Protein AF-A0A3B1D5Z5-F1 (afdb_monomer)

InterPro domains:
  IPR036986 RNA-binding S4 domain superfamily [G3DSA:3.10.290.10] (1-47)
  IPR047048 16S/23S rRNA (cytidine-2'-O)-methyltransferase TlyA [PTHR32319] (3-62)

Solvent-accessible surface area (backbone atoms only — not comparable to full-atom values): 4222 Å² total; per-residue (Å²): 137,92,51,70,68,57,51,40,51,35,18,62,67,58,29,25,25,50,71,95,43,70,36,65,57,76,84,62,88,73,64,97,82,58,62,71,46,71,60,85,73,78,65,94,40,101,44,71,66,46,55,52,49,55,50,46,32,63,75,68,71,53,78,87,79,131

Radius of gyration: 16.72 Å; Cα contacts (8 Å, |Δi|>4): 51; chains: 1; bounding box: 43×17×40 Å

Secondary structure (DSSP, 8-state):
---HHHHHHHHHTT-EEETTEEP--TT----TT--EEE-----SSSSHHHHHHHHHHHHTT-----

Organism: NCBI:txid652676

Nearest PDB structures (foldseek):
  7s0s-assembly1_B  TM=6.142E-01  e=1.205E-02  Mycobacterium tuberculosis
  4v5z-assembly1_Ad  TM=7.947E-01  e=9.964E-02  Canis lupus familiaris
  1vio-assembly1_B  TM=8.630E-01  e=2.489E-01  Haemophilus influenzae
  7nhk-assembly1_e  TM=8.032E-01  e=2.865E-01  Enterococcus faecalis
  8uu8-assembly1_d  TM=6.502E-01  e=5.793E-01  Listeria innocua

Structure (mmCIF, N/CA/C/O backbone):
data_AF-A0A3B1D5Z5-F1
#
_entry.id   AF-A0A3B1D5Z5-F1
#
loop_
_atom_site.group_PDB
_atom_site.id
_atom_site.type_symbol
_atom_site.label_atom_id
_atom_site.label_alt_id
_atom_site.label_comp_id
_atom_site.label_asym_id
_atom_site.label_entity_id
_atom_site.label_seq_id
_atom_site.pdbx_PDB_ins_code
_atom_site.Cartn_x
_atom_site.Cartn_y
_atom_site.Cartn_z
_atom_site.occupancy
_atom_site.B_iso_or_equiv
_atom_site.auth_seq_id
_atom_site.auth_comp_id
_atom_site.auth_asym_id
_atom_site.auth_atom_id
_atom_site.pdbx_PDB_model_num
ATOM 1 N N . MET A 1 1 ? 7.072 -7.859 3.592 1.00 58.47 1 MET A N 1
ATOM 2 C CA . MET A 1 1 ? 7.314 -7.296 4.937 1.00 58.47 1 MET A CA 1
ATOM 3 C C . MET A 1 1 ? 5.999 -6.761 5.482 1.00 58.47 1 MET A C 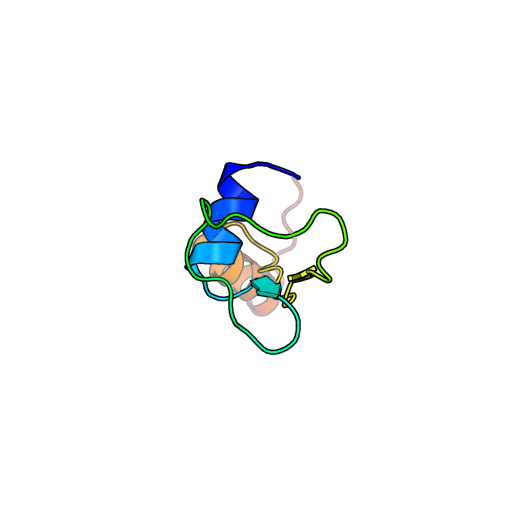1
ATOM 5 O O . MET A 1 1 ? 5.373 -5.934 4.823 1.00 58.47 1 MET A O 1
ATOM 9 N N . VAL A 1 2 ? 5.555 -7.301 6.614 1.00 79.25 2 VAL A N 1
ATOM 10 C CA . VAL A 1 2 ? 4.340 -6.883 7.325 1.00 79.25 2 VAL A CA 1
ATOM 11 C C . VAL A 1 2 ? 4.745 -5.771 8.296 1.00 79.25 2 VAL A C 1
ATOM 13 O O . VAL A 1 2 ? 5.634 -5.991 9.111 1.00 79.25 2 VAL A O 1
ATOM 16 N N . SER A 1 3 ? 4.158 -4.576 8.185 1.00 88.31 3 SER A N 1
ATOM 17 C CA . SER A 1 3 ? 4.423 -3.455 9.101 1.00 88.31 3 SER A CA 1
ATOM 18 C C . SER A 1 3 ? 3.171 -2.608 9.330 1.00 88.31 3 SER A C 1
ATOM 20 O O . SER A 1 3 ? 2.238 -2.629 8.518 1.00 88.31 3 SER A O 1
ATOM 22 N N . ARG A 1 4 ? 3.151 -1.848 10.435 1.00 91.06 4 ARG A N 1
ATOM 23 C CA . ARG A 1 4 ? 2.043 -0.937 10.764 1.00 91.06 4 ARG A CA 1
ATOM 24 C C . ARG A 1 4 ? 1.958 0.213 9.767 1.00 91.06 4 ARG A C 1
ATOM 26 O O . ARG A 1 4 ? 0.861 0.545 9.333 1.00 91.06 4 ARG A O 1
ATOM 33 N N . GLU A 1 5 ? 3.094 0.762 9.347 1.00 89.94 5 GLU A N 1
ATOM 34 C CA . GLU A 1 5 ? 3.161 1.839 8.354 1.00 89.94 5 GLU A CA 1
ATOM 35 C C . GLU A 1 5 ? 2.578 1.386 7.013 1.00 89.94 5 GLU A C 1
ATOM 37 O O . GLU A 1 5 ? 1.807 2.109 6.385 1.00 89.94 5 GLU A O 1
ATOM 42 N N . ARG A 1 6 ? 2.879 0.149 6.591 1.00 86.06 6 ARG A N 1
ATOM 43 C CA . ARG A 1 6 ? 2.311 -0.427 5.369 1.00 86.06 6 ARG A CA 1
ATOM 44 C C . ARG A 1 6 ? 0.795 -0.569 5.478 1.00 86.06 6 ARG A C 1
ATOM 46 O O . ARG A 1 6 ? 0.093 -0.226 4.532 1.00 86.06 6 ARG A O 1
ATOM 53 N N . ALA A 1 7 ? 0.289 -1.054 6.612 1.00 89.94 7 ALA A N 1
ATOM 54 C CA . ALA A 1 7 ? -1.149 -1.165 6.843 1.00 89.94 7 ALA A CA 1
ATOM 55 C C . ALA A 1 7 ? -1.836 0.212 6.804 1.00 89.94 7 ALA A C 1
ATOM 57 O O . ALA A 1 7 ? -2.844 0.370 6.122 1.00 89.94 7 ALA A O 1
ATOM 58 N N . GLN A 1 8 ? -1.255 1.228 7.451 1.00 92.12 8 GLN A N 1
ATOM 59 C CA . GLN A 1 8 ? -1.760 2.604 7.400 1.00 92.12 8 GLN A CA 1
ATOM 60 C C . GLN A 1 8 ? -1.791 3.148 5.969 1.00 92.12 8 GLN A C 1
ATOM 62 O O . GLN A 1 8 ? -2.803 3.709 5.555 1.00 92.12 8 GLN A O 1
ATOM 67 N N . GLY A 1 9 ? -0.723 2.935 5.195 1.00 89.38 9 GLY A N 1
ATOM 68 C CA . GLY A 1 9 ? -0.667 3.339 3.791 1.00 89.38 9 GLY A CA 1
ATOM 69 C C . GLY A 1 9 ? -1.744 2.671 2.934 1.00 89.38 9 GLY A C 1
ATOM 70 O O . GLY A 1 9 ? -2.349 3.329 2.094 1.00 89.38 9 GLY A O 1
ATOM 71 N N . LEU A 1 10 ? -2.036 1.388 3.173 1.00 89.50 10 LEU A N 1
ATOM 72 C CA . LEU A 1 10 ? -3.107 0.670 2.472 1.00 89.50 10 LEU A CA 1
ATOM 73 C C . LEU A 1 10 ? -4.496 1.222 2.816 1.00 89.50 10 LEU A C 1
ATOM 75 O O . LEU A 1 10 ? -5.323 1.366 1.917 1.00 89.50 10 LEU A O 1
ATOM 79 N N . ILE A 1 11 ? -4.742 1.556 4.086 1.00 92.44 11 ILE A N 1
ATOM 80 C CA . ILE A 1 11 ? -6.002 2.171 4.528 1.00 92.44 11 ILE A CA 1
ATOM 81 C C . ILE A 1 11 ? -6.173 3.540 3.858 1.00 92.44 11 ILE A C 1
ATOM 83 O O . ILE A 1 11 ? -7.167 3.782 3.186 1.00 92.44 11 ILE A O 1
ATOM 87 N N . LEU A 1 12 ? -5.159 4.405 3.931 1.00 91.06 12 LEU A N 1
ATOM 88 C CA . LEU A 1 12 ? -5.204 5.739 3.316 1.00 91.06 12 LEU A CA 1
ATOM 89 C C . LEU A 1 12 ? -5.328 5.694 1.784 1.00 91.06 12 LEU A C 1
ATOM 91 O O . LEU A 1 12 ? 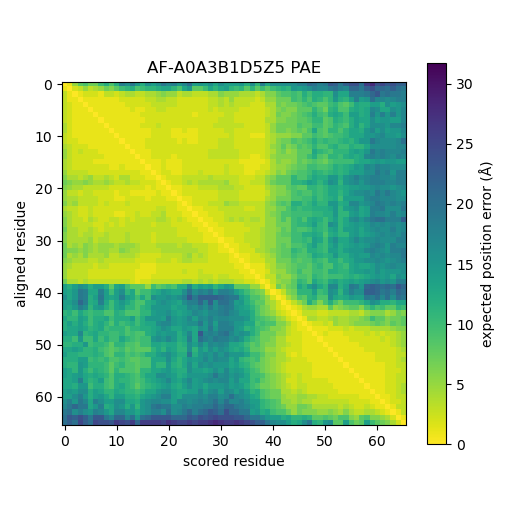-5.911 6.591 1.183 1.00 91.06 12 LEU A O 1
ATOM 95 N N . ALA A 1 13 ? -4.810 4.646 1.141 1.00 89.38 13 ALA A N 1
ATOM 96 C CA . ALA A 1 13 ? -4.953 4.425 -0.296 1.00 89.38 13 ALA A CA 1
ATOM 97 C C . ALA A 1 13 ? -6.323 3.838 -0.701 1.00 89.38 13 ALA A C 1
ATOM 99 O O . ALA A 1 13 ? -6.507 3.487 -1.871 1.00 89.38 13 ALA A O 1
ATOM 100 N N . GLY A 1 14 ? -7.259 3.669 0.243 1.00 90.06 14 GLY A N 1
ATOM 101 C CA . GLY A 1 14 ? -8.575 3.073 0.001 1.00 90.06 14 GLY A CA 1
ATOM 102 C C . GLY A 1 14 ? -8.504 1.599 -0.406 1.00 90.06 14 GLY A C 1
ATOM 103 O O . GLY A 1 14 ? -9.371 1.100 -1.122 1.00 90.06 14 GLY A O 1
ATOM 104 N N . LYS A 1 15 ? -7.434 0.896 -0.009 1.00 90.75 15 LYS A N 1
ATOM 105 C CA . LYS A 1 15 ? -7.197 -0.520 -0.334 1.00 90.75 15 LYS A CA 1
ATOM 106 C C . LYS A 1 15 ? -7.678 -1.472 0.751 1.00 90.75 15 LYS A C 1
ATOM 108 O O . LYS A 1 15 ? -7.477 -2.672 0.621 1.00 90.75 15 LYS A O 1
ATOM 113 N N . VAL A 1 16 ? -8.306 -0.971 1.806 1.00 92.69 16 VAL A N 1
ATOM 114 C CA . VAL A 1 16 ? -8.859 -1.789 2.887 1.00 92.69 16 VAL A CA 1
ATOM 115 C C . VAL A 1 16 ? -10.362 -1.552 2.955 1.00 92.69 16 VAL A C 1
ATOM 117 O O . VAL A 1 16 ? -10.807 -0.409 2.874 1.00 92.69 16 VAL A O 1
ATOM 120 N N . ARG A 1 17 ? -11.143 -2.625 3.080 1.00 93.88 17 ARG A N 1
ATOM 121 C CA . ARG A 1 17 ? -12.603 -2.590 3.201 1.00 93.88 17 ARG A CA 1
ATOM 122 C C . ARG A 1 17 ? -13.071 -3.285 4.469 1.00 93.88 17 ARG A C 1
ATOM 124 O O . ARG A 1 17 ? -12.474 -4.276 4.883 1.00 93.88 17 ARG A O 1
ATOM 131 N N . LEU A 1 18 ? -14.160 -2.779 5.030 1.00 92.94 18 LEU A N 1
ATOM 132 C CA . LEU A 1 18 ? -14.937 -3.393 6.098 1.00 92.94 18 LEU A CA 1
ATOM 133 C C . LEU A 1 18 ? -16.309 -3.753 5.516 1.00 92.94 18 LEU A C 1
ATOM 135 O O . LEU A 1 18 ? -17.159 -2.879 5.350 1.00 92.94 18 LEU A O 1
ATOM 139 N N . GLY A 1 19 ? -16.493 -5.017 5.129 1.00 89.19 19 GLY A N 1
ATOM 140 C CA . GLY A 1 19 ? -17.619 -5.410 4.274 1.00 89.19 19 GLY A CA 1
ATOM 141 C C . GLY A 1 19 ? -17.656 -4.581 2.980 1.00 89.19 19 GLY A C 1
ATOM 142 O O . GLY A 1 19 ? -16.682 -4.550 2.223 1.00 89.19 19 GLY A O 1
ATOM 143 N N . ASP A 1 20 ? -18.755 -3.860 2.757 1.00 87.75 20 ASP A N 1
ATOM 144 C CA . ASP A 1 20 ? -18.941 -3.005 1.580 1.00 87.75 20 ASP A CA 1
ATOM 145 C C . ASP A 1 20 ? -18.370 -1.587 1.738 1.00 87.75 20 ASP A C 1
ATOM 147 O O . ASP A 1 20 ? -18.305 -0.840 0.762 1.00 87.75 20 ASP A O 1
ATOM 151 N N . GLU A 1 21 ? -17.892 -1.201 2.917 1.00 90.94 21 GLU A N 1
ATOM 152 C CA . GLU A 1 21 ? -17.367 0.143 3.159 1.00 90.94 21 GLU A CA 1
ATOM 153 C C . GLU A 1 21 ? -15.847 0.205 2.946 1.00 90.94 21 GLU A C 1
ATOM 155 O O . GLU A 1 21 ? -15.114 -0.698 3.348 1.00 90.94 21 GLU A O 1
ATOM 160 N N . VAL A 1 22 ? -15.344 1.284 2.337 1.00 92.12 22 VAL A N 1
ATOM 161 C CA . VAL A 1 22 ? -13.899 1.554 2.266 1.00 92.12 22 VAL A CA 1
ATOM 162 C C . VAL A 1 22 ? -13.432 2.141 3.597 1.00 92.12 22 VAL A C 1
ATOM 164 O O . VAL A 1 22 ? -13.996 3.113 4.090 1.00 92.12 22 VAL A O 1
ATOM 167 N N . MET A 1 23 ? -12.372 1.575 4.171 1.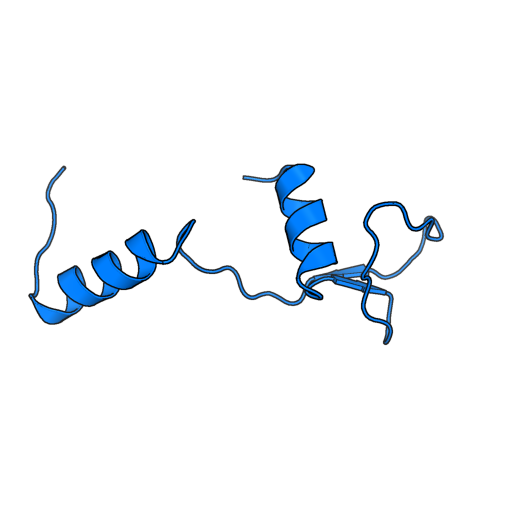00 93.75 23 MET A N 1
ATOM 168 C CA . MET A 1 23 ? -11.712 2.153 5.335 1.00 93.75 23 MET A CA 1
ATOM 169 C C . MET A 1 23 ? -10.742 3.242 4.884 1.00 93.75 23 MET A C 1
ATOM 171 O O . MET A 1 23 ? -9.781 2.954 4.179 1.00 93.75 23 MET A O 1
ATOM 175 N N . ASP A 1 24 ? -10.968 4.470 5.334 1.00 90.88 24 ASP A N 1
ATOM 176 C CA . ASP A 1 24 ? -10.190 5.666 4.987 1.00 90.88 24 ASP A CA 1
ATOM 177 C C . ASP A 1 24 ? -9.349 6.210 6.159 1.00 90.88 24 ASP A C 1
ATOM 179 O O . ASP A 1 24 ? -8.413 6.985 5.961 1.00 90.88 24 ASP A O 1
ATOM 183 N N . LYS A 1 25 ? -9.637 5.776 7.394 1.00 94.25 25 LYS A N 1
ATOM 184 C CA . LYS A 1 25 ? -8.966 6.238 8.616 1.00 94.25 25 LYS A CA 1
ATOM 185 C C . LYS A 1 25 ? -8.313 5.085 9.392 1.00 94.25 25 LYS A C 1
ATOM 187 O O . LYS A 1 25 ? -9.026 4.265 9.971 1.00 94.25 25 LYS A O 1
ATOM 192 N N . PRO A 1 26 ? -6.971 5.056 9.534 1.00 91.69 26 PRO A N 1
ATOM 193 C CA . PRO A 1 26 ? -6.276 3.975 10.244 1.00 91.69 26 PRO A CA 1
ATOM 194 C C . PRO A 1 26 ? -6.599 3.847 11.738 1.00 91.69 26 PRO A C 1
ATOM 196 O O . PRO A 1 26 ? -6.419 2.784 12.318 1.00 91.69 26 PRO A O 1
ATOM 199 N N . GLY A 1 27 ? -7.064 4.928 12.371 1.00 92.88 27 GLY A N 1
ATOM 200 C CA . GLY A 1 27 ? -7.466 4.940 13.783 1.00 92.88 27 GLY A CA 1
ATOM 201 C C . GLY A 1 27 ? -8.933 4.576 14.031 1.00 92.88 27 GLY A C 1
ATOM 202 O O . GLY A 1 27 ? -9.418 4.761 15.147 1.00 92.88 27 GLY A O 1
ATOM 203 N N . ARG A 1 28 ? -9.674 4.139 13.005 1.00 91.69 28 ARG A N 1
ATOM 204 C CA . ARG A 1 28 ? -11.082 3.758 13.146 1.00 91.69 28 ARG A CA 1
ATOM 205 C C . ARG A 1 28 ? -11.197 2.516 14.033 1.00 91.69 28 ARG A C 1
ATOM 207 O O . ARG A 1 28 ? -10.560 1.50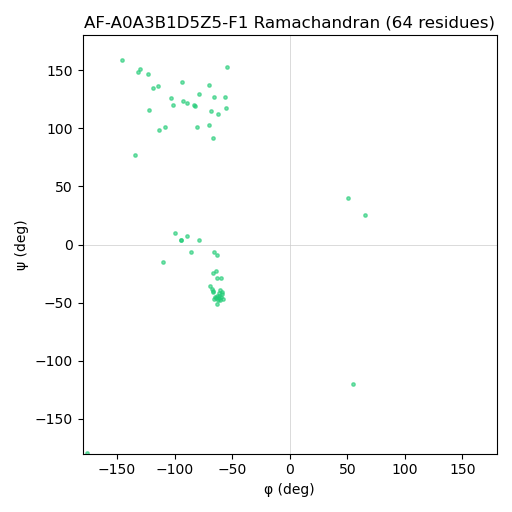2 13.768 1.00 91.69 28 ARG A O 1
ATOM 214 N N . LYS A 1 29 ? -12.023 2.595 15.081 1.00 92.88 29 LYS A N 1
ATOM 215 C CA . LYS A 1 29 ? -12.378 1.423 15.890 1.00 92.88 29 LYS A CA 1
ATOM 216 C C . LYS A 1 29 ? -13.275 0.500 15.068 1.00 92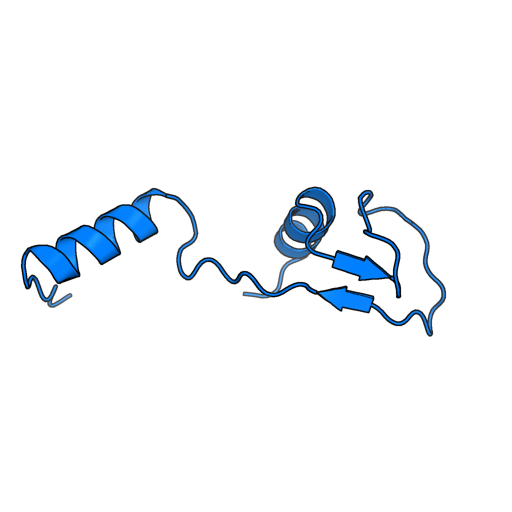.88 29 LYS A C 1
ATOM 218 O O . LYS A 1 29 ? -14.194 0.975 14.406 1.00 92.88 29 LYS A O 1
ATOM 223 N N . VAL A 1 30 ? -13.011 -0.797 15.145 1.00 91.88 30 VAL A N 1
ATOM 224 C CA . VAL A 1 30 ? -13.786 -1.851 14.485 1.00 91.88 30 VAL A CA 1
ATOM 225 C C . VAL A 1 30 ? -14.143 -2.937 15.508 1.00 91.88 30 VAL A C 1
ATOM 227 O O . VAL A 1 30 ? -13.397 -3.102 16.479 1.00 91.88 30 VAL A O 1
ATOM 230 N N . PRO A 1 31 ? -15.269 -3.649 15.332 1.00 93.00 31 PRO A N 1
ATOM 231 C CA . PRO A 1 31 ? -15.574 -4.851 16.106 1.00 93.00 31 PRO A CA 1
ATOM 232 C C . PRO A 1 31 ? -14.445 -5.889 16.027 1.00 93.00 31 PRO A C 1
ATOM 234 O O . PRO A 1 31 ? -13.710 -5.936 15.042 1.00 93.00 31 PRO A O 1
ATOM 237 N N . ALA A 1 32 ? -14.298 -6.727 17.055 1.00 91.25 32 ALA A N 1
ATOM 238 C CA . ALA A 1 32 ? -13.243 -7.749 17.086 1.00 91.25 32 ALA A CA 1
ATOM 239 C C . ALA A 1 32 ? -13.443 -8.848 16.024 1.00 91.25 32 ALA A C 1
ATOM 241 O O . ALA A 1 32 ? -12.484 -9.478 15.591 1.00 91.25 32 ALA A O 1
ATOM 242 N N . ASP A 1 33 ? -14.686 -9.043 15.599 1.00 92.62 33 ASP A N 1
ATOM 243 C CA . ASP A 1 33 ? -15.170 -9.987 14.592 1.00 92.62 33 ASP A CA 1
ATOM 244 C C . ASP A 1 33 ? -15.410 -9.329 13.221 1.00 92.62 33 ASP A C 1
ATOM 246 O O . ASP A 1 33 ? -15.987 -9.929 12.315 1.00 92.62 33 ASP A O 1
ATOM 250 N N . ALA A 1 34 ? -14.962 -8.084 13.055 1.00 90.69 34 ALA A N 1
ATOM 251 C CA . ALA A 1 34 ? -15.083 -7.340 11.814 1.00 90.69 34 ALA A CA 1
ATOM 252 C C . ALA A 1 34 ? -14.442 -8.079 10.629 1.00 90.69 34 ALA A C 1
ATOM 254 O O . ALA A 1 34 ? -13.251 -8.399 10.644 1.00 90.69 34 ALA A O 1
ATOM 255 N N . ASN A 1 35 ? -15.209 -8.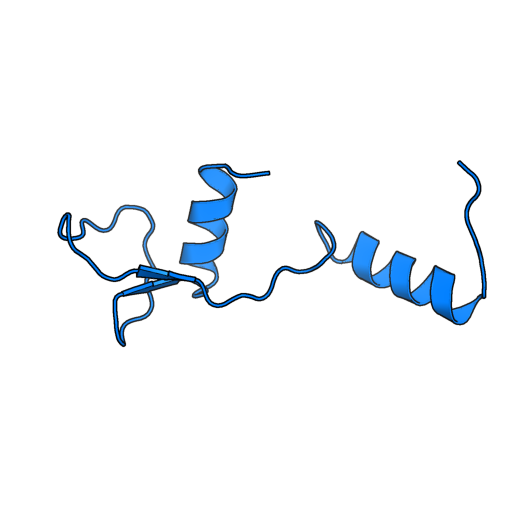267 9.552 1.00 91.88 35 ASN A N 1
ATOM 256 C CA . ASN A 1 35 ? -14.688 -8.848 8.320 1.00 91.88 35 ASN A CA 1
ATOM 257 C C . ASN A 1 35 ? -13.946 -7.788 7.488 1.00 91.88 35 ASN A C 1
ATOM 259 O O . ASN A 1 35 ? -14.565 -6.957 6.815 1.00 91.88 35 ASN A O 1
ATOM 263 N N . ILE A 1 36 ? -12.613 -7.811 7.552 1.00 92.88 36 ILE A N 1
ATOM 264 C CA . ILE A 1 36 ? -11.733 -6.863 6.861 1.00 92.88 36 ILE A CA 1
ATOM 265 C C . ILE A 1 36 ? -11.130 -7.528 5.628 1.00 92.88 36 ILE A C 1
ATOM 267 O O . ILE A 1 36 ? -10.474 -8.562 5.722 1.00 92.88 36 ILE A O 1
ATOM 271 N N . THR A 1 37 ? -11.293 -6.892 4.470 1.00 93.12 37 THR A N 1
ATOM 272 C CA . THR A 1 37 ? -10.695 -7.345 3.209 1.00 93.12 37 THR A CA 1
ATOM 273 C C . THR A 1 37 ? -9.675 -6.330 2.714 1.00 93.12 37 THR A C 1
ATOM 275 O O . THR A 1 37 ? -9.926 -5.125 2.723 1.00 93.12 37 THR A O 1
ATOM 278 N N . VAL A 1 38 ? -8.523 -6.804 2.242 1.00 90.81 38 VAL A N 1
ATOM 279 C CA . VAL A 1 38 ? -7.521 -5.964 1.580 1.00 90.81 38 VAL A CA 1
ATOM 280 C C . VAL A 1 38 ? -7.647 -6.168 0.077 1.00 90.81 38 VAL A C 1
ATOM 282 O O . VAL A 1 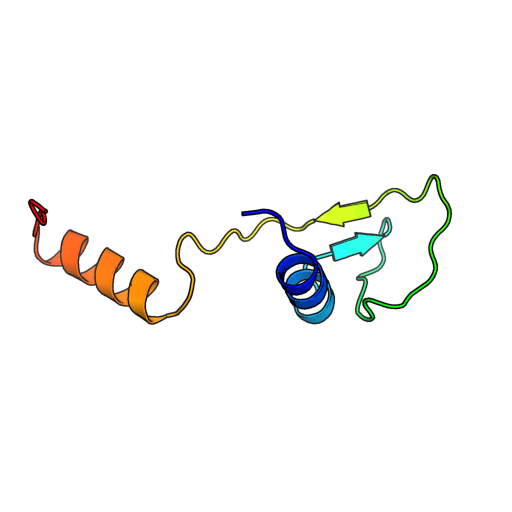38 ? -7.500 -7.277 -0.424 1.00 90.81 38 VAL A O 1
ATOM 285 N N . LEU A 1 39 ? -7.922 -5.088 -0.646 1.00 87.69 39 LEU A N 1
ATOM 286 C CA . LEU A 1 39 ? -7.897 -5.070 -2.099 1.00 87.69 39 LEU A CA 1
ATOM 287 C C . LEU A 1 39 ? -6.440 -5.186 -2.537 1.00 87.69 39 LEU A C 1
ATOM 289 O O . LEU A 1 39 ? -5.674 -4.219 -2.460 1.00 87.69 39 LEU A O 1
ATOM 293 N N . GLU A 1 40 ? -6.045 -6.379 -2.971 1.00 66.00 40 GLU A N 1
ATOM 294 C CA . GLU A 1 40 ? -4.702 -6.600 -3.477 1.00 66.00 40 GLU A CA 1
ATOM 295 C C . GLU A 1 40 ? -4.462 -5.740 -4.714 1.00 66.00 40 GLU A C 1
ATOM 297 O O . GLU A 1 40 ? -5.019 -5.927 -5.792 1.00 66.00 40 GLU A O 1
ATOM 302 N N . ASN A 1 41 ? -3.570 -4.777 -4.551 1.00 63.16 41 ASN A N 1
ATOM 303 C CA . ASN A 1 41 ? -2.712 -4.365 -5.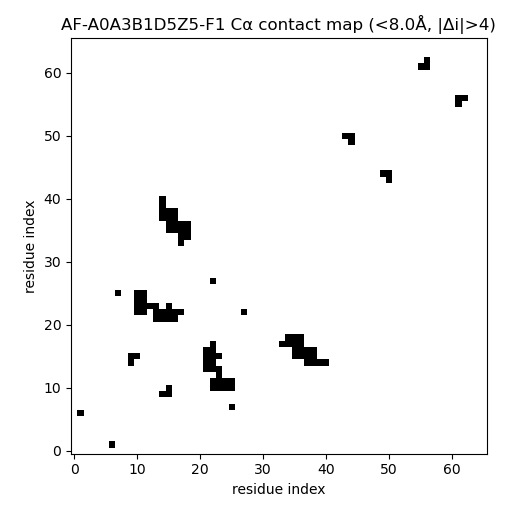636 1.00 63.16 41 ASN A CA 1
ATOM 304 C C . ASN A 1 41 ? -1.323 -4.275 -5.027 1.00 63.16 41 ASN A C 1
ATOM 306 O O . ASN A 1 41 ? -0.857 -3.211 -4.609 1.00 63.16 41 ASN A O 1
ATOM 310 N N . ILE A 1 42 ? -0.716 -5.449 -4.840 1.00 57.41 42 ILE A N 1
ATOM 311 C CA . ILE A 1 42 ? 0.673 -5.537 -4.422 1.00 57.41 42 ILE A CA 1
ATOM 312 C C . ILE A 1 42 ? 1.460 -4.990 -5.606 1.00 57.41 42 ILE A C 1
ATOM 314 O O . ILE A 1 42 ? 1.772 -5.719 -6.540 1.00 57.41 42 ILE A O 1
ATOM 318 N N . HIS A 1 43 ? 1.730 -3.684 -5.611 1.00 60.59 43 HIS A N 1
ATOM 319 C CA . HIS A 1 43 ? 2.700 -3.141 -6.541 1.00 60.59 43 HIS A CA 1
ATOM 320 C C . HIS A 1 43 ? 3.985 -3.943 -6.297 1.00 60.59 43 HIS A C 1
ATOM 322 O O . HIS A 1 43 ? 4.493 -3.916 -5.171 1.00 60.59 43 HIS A O 1
ATOM 328 N N . PRO A 1 44 ? 4.493 -4.692 -7.294 1.00 70.94 44 PRO A N 1
ATOM 329 C CA . PRO A 1 44 ? 5.599 -5.626 -7.079 1.00 70.94 44 PRO A CA 1
ATOM 330 C C . PRO A 1 44 ? 6.886 -4.918 -6.634 1.00 70.94 44 PRO A C 1
ATOM 332 O O . PRO A 1 44 ? 7.843 -5.560 -6.212 1.00 70.94 44 PRO A O 1
ATOM 335 N N . TYR A 1 45 ? 6.894 -3.582 -6.685 1.00 80.88 45 TYR A N 1
ATOM 336 C CA . TYR A 1 45 ? 8.016 -2.730 -6.354 1.00 80.88 45 TYR A CA 1
ATOM 337 C C . TYR A 1 45 ? 7.596 -1.594 -5.418 1.00 80.88 45 TYR A C 1
ATOM 339 O O . TYR A 1 45 ? 6.496 -1.055 -5.516 1.00 80.88 45 TYR A O 1
ATOM 347 N N . VAL A 1 46 ? 8.521 -1.176 -4.553 1.00 75.12 46 VAL A N 1
ATOM 348 C CA . VAL A 1 46 ? 8.328 -0.148 -3.510 1.00 75.12 46 VAL A CA 1
ATOM 349 C C . VAL A 1 46 ? 8.066 1.272 -4.038 1.00 75.12 46 VAL A C 1
ATOM 351 O O . VAL A 1 46 ? 7.762 2.174 -3.265 1.00 75.12 46 VAL A O 1
ATOM 354 N N . GLY A 1 47 ? 8.167 1.494 -5.348 1.00 78.62 47 GLY A N 1
ATOM 355 C CA . GLY A 1 47 ? 7.895 2.784 -5.968 1.00 78.62 47 GLY A CA 1
ATOM 356 C C . GLY A 1 47 ? 7.992 2.743 -7.489 1.00 78.62 47 GLY A C 1
ATOM 357 O O . GLY A 1 47 ? 8.305 1.715 -8.094 1.00 78.62 47 GLY A O 1
ATOM 358 N N . ARG A 1 48 ? 7.772 3.903 -8.122 1.00 85.19 48 ARG A N 1
ATOM 359 C CA . ARG A 1 48 ? 7.815 4.048 -9.589 1.00 85.19 48 ARG A CA 1
ATOM 360 C C . ARG A 1 48 ? 9.172 3.664 -10.188 1.00 85.19 48 ARG A C 1
ATOM 362 O O . ARG A 1 48 ? 9.208 3.217 -11.327 1.00 85.19 48 ARG A O 1
ATOM 369 N N . GLY A 1 49 ? 10.267 3.817 -9.436 1.00 88.81 49 GLY A N 1
ATOM 370 C CA . GLY A 1 49 ? 11.611 3.424 -9.872 1.00 88.81 49 GLY A CA 1
ATOM 371 C C . GLY A 1 49 ? 11.704 1.939 -10.225 1.00 88.81 49 GLY A C 1
ATOM 372 O O . GLY A 1 49 ? 12.161 1.605 -11.311 1.00 88.81 49 GLY A O 1
ATOM 373 N N . GLY A 1 50 ? 11.175 1.058 -9.371 1.00 88.25 50 GLY A N 1
ATOM 374 C CA . GLY A 1 50 ? 11.185 -0.380 -9.646 1.00 88.25 50 GLY A CA 1
ATOM 375 C C . GLY A 1 50 ? 10.265 -0.778 -10.801 1.00 88.25 50 GLY A C 1
ATOM 376 O O . GLY A 1 50 ? 10.648 -1.607 -11.614 1.00 88.25 50 GLY A O 1
ATOM 377 N N . VAL A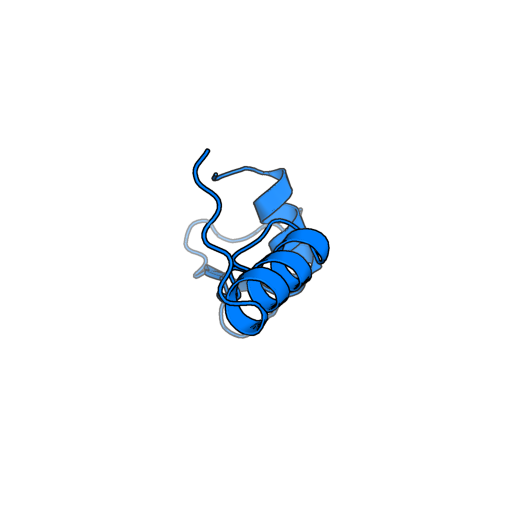 1 51 ? 9.109 -0.117 -10.956 1.00 89.50 51 VAL A N 1
ATOM 378 C CA . VAL A 1 51 ? 8.223 -0.326 -12.122 1.00 89.50 51 VAL A CA 1
ATOM 379 C C . VAL A 1 51 ? 8.936 0.043 -13.428 1.00 89.50 51 VAL A C 1
ATOM 381 O O . VAL A 1 51 ? 8.895 -0.717 -14.394 1.00 89.50 51 VAL A O 1
ATOM 384 N N . LYS A 1 52 ? 9.618 1.195 -13.455 1.00 91.69 52 LYS A N 1
ATOM 385 C CA . LYS A 1 52 ? 10.382 1.656 -14.624 1.00 91.69 52 LYS A CA 1
ATOM 386 C C . LYS A 1 52 ? 11.555 0.733 -14.935 1.00 91.69 52 LYS A C 1
ATOM 388 O O . LYS A 1 52 ? 11.750 0.385 -16.094 1.00 91.69 52 LYS A O 1
ATOM 393 N N . LEU A 1 53 ? 12.308 0.328 -13.913 1.00 92.31 53 LEU A N 1
ATOM 394 C CA . LEU A 1 53 ? 13.452 -0.562 -14.078 1.00 92.31 53 LEU A CA 1
ATOM 395 C C . LEU A 1 53 ? 13.015 -1.939 -14.585 1.00 92.31 53 LEU A C 1
ATOM 397 O O . LEU A 1 53 ? 13.581 -2.423 -15.553 1.00 92.31 53 LEU A O 1
ATOM 401 N N . ALA A 1 54 ? 11.972 -2.535 -14.005 1.00 90.38 54 ALA A N 1
ATOM 402 C CA . ALA A 1 54 ? 11.443 -3.817 -14.464 1.00 90.38 54 ALA A CA 1
ATOM 403 C C . ALA A 1 54 ? 10.990 -3.771 -15.930 1.00 90.38 54 ALA A C 1
ATOM 405 O O . ALA A 1 54 ? 11.268 -4.693 -16.696 1.00 90.38 54 ALA A O 1
ATOM 406 N N . HIS A 1 55 ? 10.334 -2.678 -16.339 1.00 91.81 55 HIS A N 1
ATOM 407 C CA . HIS A 1 55 ? 9.998 -2.456 -17.742 1.00 91.81 55 HIS A CA 1
ATOM 408 C C . HIS A 1 55 ? 11.257 -2.347 -18.614 1.00 91.81 55 HIS A C 1
ATOM 410 O O . HIS A 1 55 ? 11.337 -3.022 -19.633 1.00 91.81 55 HIS A O 1
ATOM 416 N N . ALA A 1 56 ? 12.253 -1.556 -18.206 1.00 94.69 56 ALA A N 1
ATOM 417 C CA . ALA A 1 56 ? 13.500 -1.388 -18.949 1.00 94.69 56 ALA A CA 1
ATOM 418 C C . ALA A 1 56 ? 14.266 -2.711 -19.113 1.00 94.69 56 ALA A C 1
ATOM 420 O O . ALA A 1 56 ? 14.640 -3.054 -20.228 1.00 94.69 56 ALA A O 1
ATOM 421 N N . LEU A 1 57 ? 14.440 -3.489 -18.040 1.00 94.88 57 LEU A N 1
ATOM 422 C CA . LEU A 1 57 ? 15.125 -4.786 -18.088 1.00 94.88 57 LEU A CA 1
ATOM 423 C C . LEU A 1 57 ? 14.437 -5.754 -19.061 1.00 94.88 57 LEU A C 1
ATOM 425 O O . LEU A 1 57 ? 15.109 -6.399 -19.861 1.00 94.88 57 LEU A O 1
ATOM 429 N N . LYS A 1 58 ? 13.096 -5.798 -19.056 1.00 93.62 58 LYS A N 1
ATOM 430 C CA . LYS A 1 58 ? 12.318 -6.609 -20.001 1.00 93.62 58 LYS A CA 1
ATOM 431 C C . LYS A 1 58 ? 12.467 -6.119 -21.443 1.00 93.62 58 LYS A C 1
ATOM 433 O O . LYS A 1 58 ? 12.665 -6.929 -22.341 1.00 93.62 58 LYS A O 1
ATOM 438 N N . THR A 1 59 ? 12.350 -4.812 -21.666 1.00 97.44 59 THR A N 1
ATOM 439 C CA . THR A 1 59 ? 12.393 -4.205 -23.005 1.00 97.44 59 THR A CA 1
ATOM 440 C C . THR A 1 59 ? 13.777 -4.319 -23.640 1.00 97.44 59 THR A C 1
ATOM 442 O O . THR A 1 59 ? 13.878 -4.578 -24.834 1.00 97.44 59 THR A O 1
ATOM 445 N N . PHE A 1 60 ? 14.840 -4.162 -22.851 1.00 96.44 60 PHE A N 1
ATOM 446 C CA . PHE A 1 60 ? 16.222 -4.220 -23.328 1.00 96.44 60 PHE A CA 1
ATOM 447 C C . PHE A 1 60 ? 16.865 -5.607 -23.185 1.00 96.44 60 PHE A C 1
ATOM 449 O O . PHE A 1 60 ? 18.046 -5.746 -23.483 1.00 96.44 60 PHE A O 1
ATOM 456 N N . ALA A 1 61 ? 16.108 -6.618 -22.736 1.00 94.50 61 ALA A N 1
ATOM 457 C CA . ALA A 1 61 ? 16.592 -7.980 -22.487 1.00 94.50 61 ALA A CA 1
ATOM 458 C C . ALA A 1 61 ? 17.869 -8.027 -21.621 1.00 94.50 61 ALA A C 1
ATOM 460 O O . ALA A 1 61 ? 18.784 -8.809 -21.870 1.00 94.50 61 ALA A O 1
ATOM 461 N N . VAL A 1 62 ? 17.930 -7.166 -20.602 1.00 94.94 62 VAL A N 1
ATOM 462 C CA . VAL A 1 62 ? 19.056 -7.098 -19.668 1.00 94.94 62 VAL A CA 1
ATOM 463 C C . VAL A 1 62 ? 18.756 -7.987 -18.470 1.00 94.94 62 VAL A C 1
ATOM 465 O O . VAL A 1 62 ? 17.758 -7.789 -17.773 1.00 94.94 62 VAL A O 1
ATOM 468 N N . PHE A 1 63 ? 19.653 -8.933 -18.206 1.00 90.69 63 PHE A N 1
ATOM 469 C CA . PHE A 1 63 ? 19.615 -9.799 -17.034 1.00 90.69 63 PHE A CA 1
ATOM 470 C C . PHE A 1 63 ? 20.744 -9.365 -16.099 1.00 90.69 63 PHE A C 1
ATOM 472 O O . PHE A 1 63 ? 21.904 -9.644 -16.393 1.00 90.69 63 PHE A O 1
ATOM 479 N N . PRO A 1 64 ? 20.447 -8.608 -15.030 1.00 84.44 64 PRO A N 1
ATOM 480 C CA . PRO A 1 64 ? 21.480 -8.205 -14.095 1.00 84.44 64 PRO A CA 1
ATOM 481 C C . PRO A 1 64 ? 21.971 -9.444 -13.341 1.00 84.44 64 PRO A C 1
ATOM 483 O O . PRO A 1 64 ? 21.215 -10.060 -12.591 1.00 84.44 64 PRO A O 1
ATOM 486 N N . GLU A 1 65 ? 23.231 -9.802 -13.555 1.00 84.38 65 GLU A N 1
ATOM 487 C CA . GLU A 1 65 ? 23.968 -10.702 -12.674 1.00 84.38 65 GLU A CA 1
ATOM 488 C C . GLU A 1 65 ? 24.500 -9.838 -11.526 1.00 84.38 65 GLU A C 1
ATOM 490 O O . GLU A 1 65 ? 25.123 -8.801 -11.764 1.00 84.38 65 GLU A O 1
ATOM 495 N N . GLY A 1 66 ? 24.091 -10.175 -10.302 1.00 60.88 66 GLY A N 1
ATOM 496 C CA . GLY A 1 66 ? 24.414 -9.409 -9.094 1.00 60.88 66 GLY A CA 1
ATOM 497 C C . GLY A 1 66 ? 25.885 -9.460 -8.719 1.00 60.88 66 GLY A C 1
ATOM 498 O O . GLY A 1 66 ? 26.547 -10.464 -9.058 1.00 60.88 66 GLY A O 1
#

pLDDT: mean 87.4, std 9.55, range [57.41, 97.44]

Foldseek 3Di:
DDDLVVVQVQLCVQQKDQVPHGRNGSPDDDDPPTDMDGNDPVVVDPDPVVVVVVVVCVVVVPDDDD

Sequence (66 aa):
MVSRERAQGLILAGKVRLGDEVMDKPGRKVPADANITVLENIHPYVGRGGVKLAHALKTFAVFPEG

Mean predicted aligned error: 8.19 Å